Protein AF-A0A9E5BGB2-F1 (afdb_monomer_lite)

Structure (mmCIF, N/CA/C/O backbone):
data_AF-A0A9E5BGB2-F1
#
_entry.id   AF-A0A9E5BGB2-F1
#
loop_
_atom_site.group_PDB
_atom_site.id
_atom_site.type_symbol
_atom_site.label_atom_id
_atom_site.label_alt_id
_atom_site.label_comp_id
_atom_site.label_asym_id
_atom_site.label_entity_id
_atom_site.label_seq_id
_atom_site.pdbx_PDB_ins_code
_atom_site.Cartn_x
_atom_site.Cartn_y
_atom_site.Cartn_z
_atom_site.occupancy
_atom_site.B_iso_or_equiv
_atom_site.auth_seq_id
_atom_site.auth_comp_id
_atom_site.auth_asym_id
_atom_site.auth_atom_id
_atom_site.pdbx_PDB_model_num
ATOM 1 N N . GLY A 1 1 ? 2.678 4.435 -16.774 1.00 80.50 1 GLY A N 1
ATOM 2 C CA . GLY A 1 1 ? 2.303 5.704 -17.443 1.00 80.50 1 GLY A CA 1
ATOM 3 C C . GLY A 1 1 ? 1.380 6.524 -16.553 1.00 80.50 1 GLY A C 1
ATOM 4 O O . GLY A 1 1 ? 1.117 6.090 -15.439 1.00 80.50 1 GLY A O 1
ATOM 5 N N . ILE A 1 2 ? 0.875 7.675 -17.021 1.00 84.94 2 ILE A N 1
ATOM 6 C CA . ILE A 1 2 ? 0.003 8.572 -16.222 1.00 84.94 2 ILE A CA 1
ATOM 7 C C . ILE A 1 2 ? -1.248 7.837 -15.709 1.00 84.94 2 ILE A C 1
ATOM 9 O O . ILE A 1 2 ? -1.564 7.930 -14.529 1.00 84.94 2 ILE A O 1
ATOM 13 N N . PHE A 1 3 ? -1.902 7.029 -16.552 1.00 85.94 3 PHE A N 1
ATOM 14 C CA . PHE A 1 3 ? -3.053 6.212 -16.142 1.00 85.94 3 PHE A CA 1
ATOM 15 C C . PHE A 1 3 ? -2.708 5.192 -15.052 1.00 85.94 3 PHE A C 1
ATOM 17 O O . PHE A 1 3 ? -3.463 5.040 -14.100 1.00 85.94 3 PHE A O 1
ATOM 24 N N . THR A 1 4 ? -1.544 4.542 -15.145 1.00 84.50 4 THR A N 1
ATOM 25 C CA . THR A 1 4 ? -1.053 3.626 -14.104 1.00 84.50 4 THR A CA 1
ATOM 26 C C . THR A 1 4 ? -0.854 4.358 -12.779 1.00 84.50 4 THR A C 1
ATOM 28 O O . THR A 1 4 ? -1.270 3.863 -11.743 1.00 84.50 4 THR A O 1
ATOM 31 N N . ALA A 1 5 ? -0.261 5.555 -12.811 1.00 85.56 5 ALA A N 1
ATOM 32 C CA . ALA A 1 5 ? -0.040 6.354 -11.609 1.00 85.56 5 ALA A CA 1
ATOM 33 C C . ALA A 1 5 ? -1.364 6.800 -10.969 1.00 85.56 5 ALA A C 1
ATOM 35 O O . ALA A 1 5 ? -1.530 6.672 -9.761 1.00 85.56 5 ALA A O 1
ATOM 36 N N . LEU A 1 6 ? -2.328 7.258 -11.774 1.00 88.38 6 LEU A N 1
ATOM 37 C CA . LEU A 1 6 ? -3.664 7.617 -11.288 1.00 88.38 6 LEU A CA 1
ATOM 38 C C . LEU A 1 6 ? -4.396 6.415 -10.682 1.00 88.38 6 LEU A C 1
ATOM 40 O O . LEU A 1 6 ? -5.012 6.551 -9.629 1.00 88.38 6 LEU A O 1
ATOM 44 N N . ALA A 1 7 ? -4.304 5.244 -11.316 1.00 85.94 7 ALA A N 1
ATOM 45 C CA . ALA A 1 7 ? -4.902 4.018 -10.803 1.00 85.94 7 ALA A CA 1
ATOM 46 C C . ALA A 1 7 ? -4.288 3.593 -9.462 1.00 85.94 7 ALA A C 1
ATOM 48 O O . ALA A 1 7 ? -5.032 3.170 -8.581 1.00 85.94 7 ALA A O 1
ATOM 49 N N . ILE A 1 8 ? -2.966 3.741 -9.299 1.00 87.12 8 ILE A N 1
ATOM 50 C CA . ILE A 1 8 ? -2.262 3.489 -8.033 1.00 87.12 8 ILE A CA 1
ATOM 51 C C . ILE A 1 8 ? -2.760 4.441 -6.948 1.00 87.12 8 ILE A C 1
ATOM 53 O O . ILE A 1 8 ? -3.263 4.001 -5.920 1.00 87.12 8 ILE A O 1
ATOM 57 N N . ILE A 1 9 ? -2.734 5.748 -7.215 1.00 87.44 9 ILE A N 1
ATOM 58 C CA . ILE A 1 9 ? -3.204 6.763 -6.261 1.00 87.44 9 ILE A CA 1
ATOM 59 C C . ILE A 1 9 ? -4.652 6.490 -5.825 1.00 87.44 9 ILE A C 1
ATOM 61 O O . ILE A 1 9 ? -4.983 6.626 -4.648 1.00 87.44 9 ILE A O 1
ATOM 65 N N . ALA A 1 10 ? -5.514 6.087 -6.762 1.00 88.88 10 ALA A N 1
ATOM 66 C CA . ALA A 1 10 ? -6.925 5.847 -6.487 1.00 88.88 10 ALA A CA 1
ATOM 67 C C . ALA A 1 10 ? -7.178 4.711 -5.481 1.00 88.88 10 ALA A C 1
ATOM 69 O O . ALA A 1 10 ? -8.152 4.801 -4.736 1.00 88.88 10 ALA A O 1
ATOM 70 N N . HIS A 1 11 ? -6.341 3.667 -5.440 1.00 85.56 11 HIS A N 1
ATOM 71 C CA . HIS A 1 11 ? -6.496 2.575 -4.470 1.00 85.56 11 HIS A CA 1
ATOM 72 C C . HIS A 1 11 ? -5.625 2.727 -3.218 1.00 85.56 11 HIS A C 1
ATOM 74 O O . HIS A 1 11 ? -6.024 2.247 -2.160 1.00 85.56 11 HIS A O 1
ATOM 80 N N . GLU A 1 12 ? -4.507 3.452 -3.300 1.00 87.75 12 GLU A N 1
ATOM 81 C CA . GLU A 1 12 ? -3.637 3.725 -2.149 1.00 87.75 12 GLU A CA 1
ATOM 82 C C . GLU A 1 12 ? -4.283 4.696 -1.146 1.00 87.75 12 GLU A C 1
ATOM 84 O O . GLU A 1 12 ? -4.199 4.480 0.059 1.00 87.75 12 GLU A O 1
ATOM 89 N N . ILE A 1 13 ? -5.012 5.730 -1.601 1.00 88.31 13 ILE A N 1
ATOM 90 C CA . ILE A 1 13 ? -5.667 6.684 -0.679 1.00 88.31 13 ILE A CA 1
ATOM 91 C C . ILE A 1 13 ? -6.674 5.980 0.257 1.00 88.31 13 ILE A C 1
ATOM 93 O O . ILE A 1 13 ? -6.595 6.178 1.472 1.00 88.31 13 ILE A O 1
ATOM 97 N N . PRO A 1 14 ? -7.626 5.162 -0.243 1.00 86.44 14 PRO A N 1
ATOM 98 C CA . PRO A 1 14 ? -8.508 4.387 0.626 1.00 86.44 14 PRO A CA 1
ATOM 99 C C . PRO A 1 14 ? -7.754 3.440 1.564 1.00 86.44 14 PRO A C 1
ATOM 101 O O . PRO A 1 14 ? -8.162 3.294 2.717 1.00 86.44 14 PRO A O 1
ATOM 104 N N . GLN A 1 15 ? -6.672 2.817 1.085 1.00 88.38 15 GLN A N 1
ATOM 105 C CA . GLN A 1 15 ? -5.862 1.882 1.864 1.00 88.38 15 GLN A CA 1
ATOM 106 C C . GLN A 1 15 ? -5.181 2.585 3.044 1.00 88.38 15 GLN A C 1
ATOM 108 O O . GLN A 1 15 ? -5.373 2.173 4.185 1.00 88.38 15 GLN A O 1
ATOM 113 N N . GLU A 1 16 ? -4.501 3.709 2.804 1.00 91.19 16 GLU A N 1
ATOM 114 C CA . GLU A 1 16 ? -3.855 4.490 3.864 1.00 91.19 16 GLU A CA 1
ATOM 115 C C . GLU A 1 16 ? -4.861 5.035 4.890 1.00 91.19 16 GLU A C 1
ATOM 117 O O . GLU A 1 16 ? -4.561 5.105 6.084 1.00 91.19 16 GLU A O 1
ATOM 122 N N . ILE A 1 17 ? -6.071 5.415 4.462 1.00 91.25 17 ILE A N 1
ATOM 123 C CA . ILE A 1 17 ? -7.141 5.820 5.387 1.00 91.25 17 ILE A CA 1
ATOM 124 C C . ILE A 1 17 ? -7.582 4.630 6.252 1.00 91.25 17 ILE A C 1
ATOM 126 O O . ILE A 1 17 ? -7.812 4.795 7.453 1.00 91.25 17 ILE A O 1
ATOM 130 N N . GLY A 1 18 ? -7.690 3.438 5.661 1.00 89.06 18 GLY A N 1
ATOM 131 C CA . GLY A 1 18 ? -7.998 2.197 6.369 1.00 89.06 18 GLY A CA 1
ATOM 132 C C . GLY A 1 18 ? -6.958 1.876 7.440 1.00 89.06 18 GLY A C 1
ATOM 133 O O . GLY A 1 18 ? -7.314 1.735 8.612 1.00 89.06 18 GLY A O 1
ATOM 134 N N . ASP A 1 19 ? -5.680 1.863 7.066 1.00 90.62 19 ASP A N 1
ATOM 135 C CA . ASP A 1 19 ? -4.557 1.588 7.969 1.00 90.62 19 ASP A CA 1
ATOM 136 C C . ASP A 1 19 ? -4.491 2.605 9.116 1.00 90.62 19 ASP A C 1
ATOM 138 O O . ASP A 1 19 ? -4.327 2.247 10.288 1.00 90.62 19 ASP A O 1
ATOM 142 N N . PHE A 1 20 ? -4.727 3.884 8.814 1.00 94.12 20 PHE A N 1
ATOM 143 C CA . PHE A 1 20 ? -4.827 4.927 9.828 1.00 94.12 20 PHE A CA 1
ATOM 144 C C . PHE A 1 20 ? -5.952 4.655 10.841 1.00 94.12 20 PHE A C 1
ATOM 146 O O . PHE A 1 20 ? -5.743 4.783 12.052 1.00 94.12 20 PHE A O 1
ATOM 153 N N . ILE A 1 21 ? -7.137 4.247 10.375 1.00 91.38 21 ILE A N 1
ATOM 154 C CA . ILE A 1 21 ? -8.271 3.893 11.243 1.00 91.38 21 ILE A CA 1
ATOM 155 C C . ILE A 1 21 ? -7.953 2.647 12.082 1.00 91.38 21 ILE A C 1
ATOM 157 O O . ILE A 1 21 ? -8.282 2.617 13.271 1.00 91.38 21 ILE A O 1
ATOM 161 N N . VAL A 1 22 ? -7.287 1.641 11.509 1.00 89.19 22 VAL A N 1
ATOM 162 C CA . VAL A 1 22 ? -6.850 0.437 12.234 1.00 89.19 22 VAL A CA 1
ATOM 163 C C . VAL A 1 22 ? -5.904 0.808 13.378 1.00 89.19 22 VAL A C 1
ATOM 165 O O . VAL A 1 22 ? -6.127 0.384 14.513 1.00 89.19 22 VAL A O 1
ATOM 168 N N . LEU A 1 23 ? -4.909 1.667 13.132 1.00 93.06 23 LEU A N 1
ATOM 169 C CA . LEU A 1 23 ? -3.975 2.129 14.166 1.00 93.06 23 LEU A CA 1
ATOM 170 C C . LEU A 1 23 ? -4.679 2.911 15.285 1.00 93.06 23 LEU A C 1
ATOM 172 O O . LEU A 1 23 ? -4.373 2.721 16.465 1.00 93.06 23 LEU A O 1
ATOM 176 N N . LEU A 1 24 ? -5.653 3.761 14.945 1.00 94.06 24 LEU A N 1
ATOM 177 C CA . LEU A 1 24 ? -6.471 4.451 15.947 1.00 94.06 24 LEU A CA 1
ATOM 178 C C . LEU A 1 24 ? -7.274 3.464 16.807 1.00 94.06 24 LEU A C 1
ATOM 180 O O . LEU A 1 24 ? -7.286 3.595 18.031 1.00 94.06 24 LEU A O 1
ATOM 184 N N . ASN A 1 25 ? -7.896 2.457 16.188 1.00 88.69 25 ASN A N 1
ATOM 185 C CA . ASN A 1 25 ? -8.649 1.416 16.895 1.00 88.69 25 ASN A CA 1
ATOM 186 C C . ASN A 1 25 ? -7.749 0.522 17.762 1.00 88.69 25 ASN A C 1
ATOM 188 O O . ASN A 1 25 ? -8.199 0.013 18.787 1.00 88.69 25 ASN A O 1
ATOM 192 N N . ALA A 1 26 ? -6.472 0.381 17.401 1.00 89.38 26 ALA A N 1
ATOM 193 C CA . ALA A 1 26 ? -5.451 -0.284 18.208 1.00 89.38 26 ALA A CA 1
ATOM 194 C C . ALA A 1 26 ? -4.951 0.564 19.402 1.00 89.38 26 ALA A C 1
ATOM 196 O O . ALA A 1 26 ? -4.088 0.117 20.156 1.00 89.38 26 ALA A O 1
ATOM 197 N N . GLY A 1 27 ? -5.475 1.783 19.596 1.00 93.56 27 GLY A N 1
ATOM 198 C CA 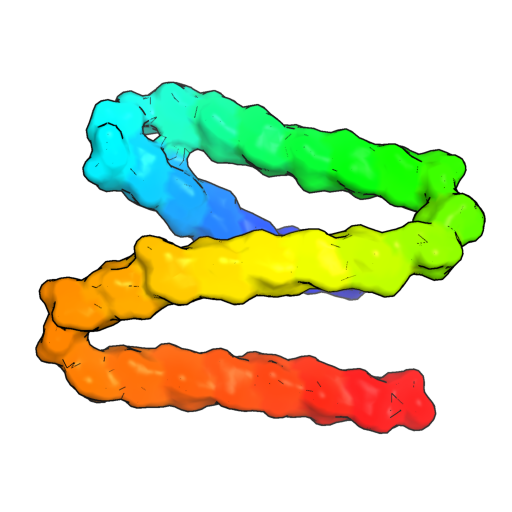. GLY A 1 27 ? -5.165 2.650 20.740 1.00 93.56 27 GLY A CA 1
ATOM 199 C C . GLY A 1 27 ? -4.032 3.654 20.503 1.00 93.56 27 GLY A C 1
ATOM 200 O O . GLY A 1 27 ? -3.551 4.285 21.451 1.00 93.56 27 GLY A O 1
ATOM 201 N N . PHE A 1 28 ? -3.583 3.835 19.258 1.00 95.88 28 PHE A N 1
ATOM 202 C CA . PHE A 1 28 ? -2.566 4.833 18.937 1.00 95.88 28 PHE A CA 1
ATOM 203 C C . PHE A 1 28 ? -3.171 6.243 18.976 1.00 95.88 28 PHE A C 1
ATOM 205 O O . PHE A 1 28 ? -4.324 6.473 18.618 1.00 95.88 28 PHE A O 1
ATOM 212 N N . SER A 1 29 ? -2.372 7.231 19.390 1.00 97.00 29 SER A N 1
ATOM 213 C CA . SER A 1 29 ? -2.768 8.637 19.255 1.00 97.00 29 SER A CA 1
ATOM 214 C C . SER A 1 29 ? -2.731 9.053 17.782 1.00 97.00 29 SER A C 1
ATOM 216 O O . SER A 1 29 ? -1.911 8.539 17.024 1.00 97.00 29 SER A O 1
ATOM 218 N N . ARG A 1 30 ? -3.551 10.035 17.379 1.00 95.50 30 ARG A N 1
ATOM 219 C CA . ARG A 1 30 ? -3.622 10.525 15.983 1.00 95.50 30 ARG A CA 1
ATOM 220 C C . ARG A 1 30 ? -2.251 10.833 15.377 1.00 95.50 30 ARG A C 1
ATOM 222 O O . ARG A 1 30 ? -1.976 10.423 14.259 1.00 95.50 30 ARG A O 1
ATOM 229 N N . ALA A 1 31 ? -1.377 11.492 16.138 1.00 96.75 31 ALA A N 1
ATOM 230 C CA . ALA A 1 31 ? -0.022 11.809 15.691 1.00 96.75 31 ALA A CA 1
ATOM 231 C C . ALA A 1 31 ? 0.837 10.554 15.459 1.00 96.75 31 ALA A C 1
ATOM 233 O O . ALA A 1 31 ? 1.559 10.482 14.470 1.00 96.75 31 ALA A O 1
ATOM 234 N N . ARG A 1 32 ? 0.737 9.545 16.337 1.00 97.00 32 ARG A N 1
ATOM 235 C CA . ARG A 1 32 ? 1.463 8.280 16.164 1.00 97.00 32 ARG A CA 1
ATOM 236 C C . ARG A 1 32 ? 0.906 7.483 14.990 1.00 97.00 32 ARG A C 1
ATOM 238 O O . ARG A 1 32 ? 1.688 6.991 14.194 1.00 97.00 32 ARG A O 1
ATOM 245 N N . ALA A 1 33 ? -0.416 7.397 14.861 1.00 96.31 33 ALA A N 1
ATOM 246 C CA . ALA A 1 33 ? -1.054 6.713 13.743 1.00 96.31 33 ALA A CA 1
ATOM 247 C C . ALA A 1 33 ? -0.657 7.345 12.395 1.00 96.31 33 ALA A C 1
ATOM 249 O O . ALA A 1 33 ? -0.267 6.619 11.491 1.00 96.31 33 ALA A O 1
ATOM 250 N N . LEU A 1 34 ? -0.640 8.683 12.290 1.00 95.00 34 LEU A N 1
ATOM 251 C CA . LEU A 1 34 ? -0.147 9.381 11.094 1.00 95.00 34 LEU A CA 1
ATOM 252 C C . LEU A 1 34 ? 1.333 9.095 10.822 1.00 95.00 34 LEU A C 1
ATOM 254 O O . LEU A 1 34 ? 1.702 8.850 9.679 1.00 95.00 34 LEU A O 1
ATOM 258 N N . LEU A 1 35 ? 2.177 9.112 11.858 1.00 96.31 35 LEU A N 1
ATOM 259 C CA . LEU A 1 35 ? 3.606 8.848 11.709 1.00 96.31 35 LEU A CA 1
ATOM 260 C C . LEU A 1 35 ? 3.866 7.425 11.201 1.00 96.31 35 LEU A C 1
ATOM 262 O O . LEU A 1 35 ? 4.605 7.257 10.240 1.00 96.31 35 LEU A O 1
ATOM 266 N N . TYR A 1 36 ? 3.259 6.410 11.821 1.00 95.06 36 TYR A N 1
ATOM 267 C CA . TYR A 1 36 ? 3.445 5.019 11.402 1.00 95.06 36 TYR A CA 1
ATOM 268 C C . TYR A 1 36 ? 2.867 4.755 10.012 1.00 95.06 36 TYR A C 1
ATOM 270 O O . TYR A 1 36 ? 3.530 4.101 9.210 1.00 95.06 36 TYR A O 1
ATOM 278 N N . ASN A 1 37 ? 1.694 5.314 9.702 1.00 93.69 37 ASN A N 1
ATOM 279 C CA . ASN A 1 37 ? 1.107 5.209 8.369 1.00 93.69 37 ASN A CA 1
ATOM 280 C C . ASN A 1 37 ? 2.002 5.870 7.308 1.00 93.69 37 ASN A C 1
ATOM 282 O O . ASN A 1 37 ? 2.310 5.266 6.290 1.00 93.69 37 ASN A O 1
ATOM 286 N N . GLY A 1 38 ? 2.531 7.064 7.596 1.00 92.81 38 GLY A N 1
ATOM 287 C CA . GLY A 1 38 ? 3.468 7.754 6.709 1.00 92.81 38 GLY A CA 1
ATOM 288 C C . GLY A 1 38 ? 4.798 7.015 6.532 1.00 92.81 38 GLY A C 1
ATOM 289 O O . GLY A 1 38 ? 5.302 6.929 5.417 1.00 92.81 38 GLY A O 1
ATOM 290 N N . ILE A 1 39 ? 5.365 6.435 7.598 1.00 94.50 39 ILE A N 1
ATOM 291 C CA . ILE A 1 39 ? 6.577 5.600 7.499 1.00 94.50 39 ILE A CA 1
ATOM 292 C C . ILE A 1 39 ? 6.312 4.368 6.626 1.00 94.50 39 ILE A C 1
ATOM 294 O O . ILE A 1 39 ? 7.168 4.007 5.819 1.00 94.50 39 ILE A O 1
ATOM 298 N N . SER A 1 40 ? 5.137 3.749 6.763 1.00 91.00 40 SER A N 1
ATOM 299 C CA . SER A 1 40 ? 4.711 2.637 5.911 1.00 91.00 40 SER A CA 1
ATOM 300 C C . SER A 1 40 ? 4.618 3.070 4.445 1.00 91.00 40 SER A C 1
ATOM 302 O O . SER A 1 40 ? 5.267 2.466 3.592 1.00 91.00 40 SER A O 1
ATOM 304 N N . GLY A 1 41 ? 3.930 4.180 4.152 1.00 89.31 41 GLY A N 1
ATOM 305 C CA . GLY A 1 41 ? 3.809 4.721 2.792 1.00 89.31 41 GLY A CA 1
ATOM 306 C C . GLY A 1 41 ? 5.160 5.061 2.147 1.00 89.31 41 GLY A C 1
ATOM 307 O O . GLY A 1 41 ? 5.373 4.822 0.956 1.00 89.31 41 GLY A O 1
ATOM 308 N N . LEU A 1 42 ? 6.146 5.521 2.928 1.00 92.25 42 LEU A N 1
ATOM 309 C CA . LEU A 1 42 ? 7.507 5.751 2.423 1.00 92.25 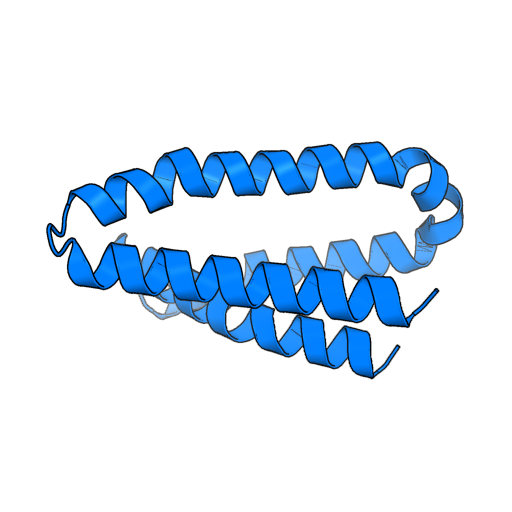42 LEU A CA 1
ATOM 310 C C . LEU A 1 42 ? 8.179 4.471 1.899 1.00 92.25 42 LEU A C 1
ATOM 312 O O . LEU A 1 42 ? 9.016 4.564 0.999 1.00 92.25 42 LEU A O 1
ATOM 316 N N . MET A 1 43 ? 7.807 3.282 2.386 1.00 90.81 43 MET A N 1
ATOM 317 C CA . MET A 1 43 ? 8.336 2.020 1.854 1.00 90.81 43 MET A CA 1
ATOM 318 C C . MET A 1 43 ? 7.897 1.779 0.408 1.00 90.81 43 MET A C 1
ATOM 320 O O . MET A 1 43 ? 8.688 1.256 -0.377 1.00 90.81 43 MET A O 1
ATOM 324 N N . ALA A 1 44 ? 6.697 2.222 0.019 1.00 87.50 44 ALA A N 1
ATOM 325 C CA . ALA A 1 44 ? 6.247 2.165 -1.371 1.00 87.50 44 ALA A CA 1
ATOM 326 C C . ALA A 1 44 ? 7.098 3.078 -2.270 1.00 87.50 44 ALA A C 1
ATOM 328 O O . ALA A 1 44 ? 7.510 2.671 -3.358 1.00 87.50 44 ALA A O 1
ATOM 329 N N . VAL A 1 45 ? 7.449 4.278 -1.791 1.00 89.62 45 VAL A N 1
ATOM 330 C CA . VAL A 1 45 ? 8.352 5.199 -2.504 1.00 89.62 45 VAL A CA 1
ATOM 331 C C . VAL A 1 45 ? 9.742 4.584 -2.663 1.00 89.62 45 VAL A C 1
ATOM 333 O O . VAL A 1 45 ? 10.285 4.572 -3.767 1.00 89.62 45 VAL A O 1
ATOM 336 N N . VAL A 1 46 ? 10.307 4.027 -1.587 1.00 92.81 46 VAL A N 1
ATOM 337 C CA . VAL A 1 46 ? 11.604 3.333 -1.628 1.00 92.81 46 VAL A CA 1
ATOM 338 C C . VAL A 1 46 ? 11.561 2.169 -2.618 1.00 92.81 46 VAL A C 1
ATOM 340 O O . VAL A 1 46 ? 12.450 2.054 -3.462 1.00 92.81 46 VAL A O 1
ATOM 343 N N . GLY A 1 47 ? 10.510 1.346 -2.574 1.00 89.06 47 GLY A N 1
ATOM 344 C CA . GLY A 1 47 ? 10.295 0.249 -3.515 1.00 89.06 47 GLY A CA 1
ATOM 345 C C . GLY A 1 47 ? 10.213 0.722 -4.967 1.00 89.06 47 GLY A C 1
ATOM 346 O O . GLY A 1 47 ? 10.859 0.136 -5.831 1.00 89.06 47 GLY A O 1
ATOM 347 N N . GLY A 1 48 ? 9.497 1.818 -5.234 1.00 87.69 48 GLY A N 1
ATOM 348 C CA . GLY A 1 48 ? 9.388 2.420 -6.564 1.00 87.69 48 GLY A CA 1
ATOM 349 C C . GLY A 1 48 ? 10.717 2.963 -7.094 1.00 87.69 48 GLY A C 1
ATOM 350 O O . GLY A 1 48 ? 11.065 2.724 -8.250 1.00 87.69 48 GLY A O 1
ATOM 351 N N . VAL A 1 49 ? 11.500 3.636 -6.245 1.00 91.56 49 VAL A N 1
ATOM 352 C CA . VAL A 1 49 ? 12.841 4.129 -6.602 1.00 91.56 49 VAL A CA 1
ATOM 353 C C . VAL A 1 49 ? 13.788 2.964 -6.890 1.00 91.56 49 VAL A C 1
ATOM 355 O O . VAL A 1 49 ? 14.483 2.972 -7.905 1.00 91.56 49 VAL A O 1
ATOM 358 N N . LEU A 1 50 ? 13.793 1.931 -6.043 1.00 90.06 50 LEU A N 1
ATOM 359 C CA . LEU A 1 50 ? 14.588 0.725 -6.282 1.00 90.06 50 LEU A CA 1
ATOM 360 C C . LEU A 1 50 ? 14.160 0.028 -7.578 1.00 90.06 50 LEU A C 1
ATOM 362 O O . LEU A 1 50 ? 15.010 -0.314 -8.396 1.00 90.06 50 LEU A O 1
ATOM 366 N N . ALA A 1 51 ? 12.858 -0.129 -7.814 1.00 86.38 51 ALA A N 1
ATOM 367 C CA . ALA A 1 51 ? 12.340 -0.727 -9.039 1.00 86.38 51 ALA A CA 1
ATOM 368 C C . ALA A 1 51 ? 12.757 0.063 -10.288 1.00 86.38 51 ALA A C 1
ATOM 370 O O . ALA A 1 51 ? 13.087 -0.551 -11.297 1.00 86.38 51 ALA A O 1
ATOM 371 N N . TYR A 1 52 ? 12.806 1.397 -10.215 1.00 86.94 52 TYR A N 1
ATOM 372 C CA . TYR A 1 52 ? 13.270 2.244 -11.314 1.00 86.94 52 TYR A CA 1
ATOM 373 C C . TYR A 1 52 ? 14.739 1.977 -11.676 1.00 86.94 52 TYR A C 1
ATOM 375 O O . TYR A 1 52 ? 15.056 1.777 -12.847 1.00 86.94 52 TYR A O 1
ATOM 383 N N . TYR A 1 53 ? 15.636 1.921 -10.687 1.00 88.25 53 TYR A N 1
ATOM 384 C CA . TYR A 1 53 ? 17.066 1.696 -10.938 1.00 88.25 53 TYR A CA 1
ATOM 385 C C . TYR A 1 53 ? 17.412 0.244 -11.284 1.00 88.25 53 TYR A C 1
ATOM 387 O O . TYR A 1 53 ? 18.353 -0.002 -12.035 1.00 88.25 53 TYR A O 1
ATOM 395 N N . PHE A 1 54 ? 16.670 -0.723 -10.743 1.00 86.88 54 PHE A N 1
ATOM 396 C CA . PHE A 1 54 ? 16.946 -2.150 -10.915 1.00 86.88 54 PHE A CA 1
ATOM 397 C C . PHE A 1 54 ? 16.009 -2.836 -11.914 1.00 86.88 54 PHE A C 1
ATOM 399 O O . PHE A 1 54 ? 15.988 -4.064 -11.964 1.00 86.88 54 PHE A O 1
ATOM 406 N N . LEU A 1 55 ? 15.268 -2.078 -12.728 1.00 79.38 55 LEU A N 1
ATOM 407 C CA . LEU A 1 55 ? 14.192 -2.587 -13.585 1.00 79.38 55 LEU A CA 1
ATOM 408 C C . LEU A 1 55 ? 14.625 -3.747 -14.497 1.00 79.38 55 LEU A C 1
ATOM 410 O O . LEU A 1 55 ? 13.914 -4.743 -14.612 1.00 79.38 55 LEU A O 1
ATOM 414 N N . GLU A 1 56 ? 15.815 -3.661 -15.095 1.00 75.81 56 GLU A N 1
ATOM 415 C CA . GLU A 1 56 ? 16.336 -4.712 -15.980 1.00 75.81 56 GLU A CA 1
ATOM 416 C C . GLU A 1 56 ? 16.550 -6.039 -15.240 1.00 75.81 56 GLU A C 1
ATOM 418 O O . GLU A 1 56 ? 16.148 -7.092 -15.734 1.00 75.81 56 GLU A O 1
ATOM 423 N N . ARG A 1 57 ? 17.099 -6.001 -14.017 1.00 74.44 57 ARG A N 1
ATOM 424 C CA . ARG A 1 57 ? 17.235 -7.197 -13.165 1.00 74.44 57 ARG A CA 1
ATOM 425 C C . ARG A 1 57 ? 15.908 -7.611 -12.543 1.00 74.44 57 ARG A C 1
ATOM 427 O O . ARG A 1 57 ? 15.702 -8.796 -12.293 1.00 74.44 57 ARG A O 1
ATOM 434 N N . ALA A 1 58 ? 15.012 -6.649 -12.321 1.00 73.69 58 ALA A N 1
ATOM 435 C CA . ALA A 1 58 ? 13.695 -6.877 -11.752 1.00 73.69 58 ALA A CA 1
ATOM 436 C C . ALA A 1 58 ? 12.887 -7.857 -12.606 1.00 73.69 58 ALA A C 1
ATOM 438 O O . ALA A 1 58 ? 12.153 -8.647 -12.036 1.00 73.69 58 ALA A O 1
ATOM 439 N N . THR A 1 59 ? 13.067 -7.893 -13.932 1.00 79.69 59 THR A N 1
ATOM 440 C CA . THR A 1 59 ? 12.339 -8.823 -14.819 1.00 79.69 59 THR A CA 1
ATOM 441 C C . THR A 1 59 ? 12.527 -10.302 -14.461 1.00 79.69 59 THR A C 1
ATOM 443 O O . THR A 1 59 ? 11.560 -11.060 -14.489 1.00 79.69 59 THR A O 1
ATOM 446 N N . GLN A 1 60 ? 13.731 -10.715 -14.050 1.00 85.06 60 GLN A N 1
ATOM 447 C CA . GLN A 1 60 ? 14.017 -12.103 -13.658 1.00 85.06 60 GLN A CA 1
ATOM 448 C C . GLN A 1 60 ? 13.473 -12.444 -12.266 1.00 85.06 60 GLN A C 1
ATOM 450 O O . GLN A 1 60 ? 13.077 -13.580 -12.009 1.00 85.06 60 GLN A O 1
ATOM 455 N N . VAL A 1 61 ? 13.451 -11.458 -11.365 1.00 85.69 61 VAL A N 1
ATOM 456 C CA . VAL A 1 61 ? 12.954 -11.620 -9.990 1.00 85.69 61 VAL A CA 1
ATOM 457 C C . VAL A 1 61 ? 11.462 -11.306 -9.846 1.00 85.69 61 VAL A C 1
ATOM 459 O O . VAL A 1 61 ? 10.865 -11.660 -8.831 1.00 85.69 61 VAL A O 1
ATOM 462 N N . MET A 1 62 ? 10.839 -10.703 -10.862 1.00 86.69 62 MET A N 1
ATOM 463 C CA . MET A 1 62 ? 9.449 -10.241 -10.853 1.00 86.69 62 MET A CA 1
ATOM 464 C C . MET A 1 62 ? 8.464 -11.338 -10.444 1.00 86.69 62 MET A C 1
ATOM 466 O O . MET A 1 62 ? 7.643 -11.068 -9.569 1.00 86.69 62 MET A O 1
ATOM 470 N N . PRO A 1 63 ? 8.542 -12.580 -10.975 1.00 90.00 63 PRO A N 1
ATOM 471 C CA . PRO A 1 63 ? 7.616 -13.633 -10.566 1.00 90.00 63 PRO A CA 1
ATOM 472 C C . PRO A 1 63 ? 7.696 -13.918 -9.063 1.00 90.00 63 PRO A C 1
ATOM 474 O O . PRO A 1 63 ? 6.671 -14.084 -8.411 1.00 90.00 63 PRO A O 1
ATOM 477 N N . TYR A 1 64 ? 8.900 -13.902 -8.487 1.00 90.31 64 TYR A N 1
ATOM 478 C CA . TYR A 1 64 ? 9.095 -14.123 -7.055 1.00 90.31 64 TYR A CA 1
ATOM 479 C C . TYR A 1 64 ? 8.577 -12.948 -6.221 1.00 90.31 64 TYR A C 1
ATOM 481 O O . TYR A 1 64 ? 7.929 -13.168 -5.201 1.00 90.31 64 TYR A O 1
ATOM 489 N N . LEU A 1 65 ? 8.801 -11.707 -6.668 1.00 88.19 65 LEU A N 1
ATOM 490 C CA . LEU A 1 65 ? 8.259 -10.514 -6.009 1.00 88.19 65 LEU A CA 1
ATOM 491 C C . LEU A 1 65 ? 6.725 -10.517 -6.013 1.00 88.19 65 LEU A C 1
ATOM 493 O O . LEU A 1 65 ? 6.114 -10.234 -4.985 1.00 88.19 65 LEU A O 1
ATOM 497 N N . LEU A 1 66 ? 6.106 -10.899 -7.135 1.00 90.06 66 LEU A N 1
ATOM 498 C CA . LEU A 1 66 ? 4.653 -11.025 -7.252 1.00 90.06 66 LEU A CA 1
ATOM 499 C C . LEU A 1 66 ? 4.098 -12.128 -6.350 1.00 90.06 66 LEU A C 1
ATOM 501 O O . LEU A 1 66 ? 3.064 -11.921 -5.717 1.00 90.06 66 LEU A O 1
ATOM 505 N N . VAL A 1 67 ? 4.783 -13.273 -6.246 1.00 94.31 67 VAL A N 1
ATOM 506 C CA . VAL A 1 67 ? 4.402 -14.350 -5.317 1.00 94.31 67 VAL A CA 1
ATOM 507 C C . VAL A 1 67 ? 4.460 -13.858 -3.873 1.00 94.31 67 VAL A C 1
ATOM 509 O O . VAL A 1 67 ? 3.499 -14.054 -3.131 1.00 94.31 67 VAL A O 1
ATOM 512 N N . ILE A 1 68 ? 5.538 -13.172 -3.480 1.00 93.44 68 ILE A N 1
ATOM 513 C CA . ILE A 1 68 ? 5.682 -12.619 -2.128 1.00 93.44 68 ILE A CA 1
ATOM 514 C C . ILE A 1 68 ? 4.566 -11.606 -1.848 1.00 93.44 68 ILE A C 1
ATOM 516 O O . ILE A 1 68 ? 3.846 -11.762 -0.864 1.00 93.44 68 ILE A O 1
ATOM 520 N N . ALA A 1 69 ? 4.360 -10.622 -2.727 1.00 90.25 69 ALA A N 1
ATOM 521 C CA . ALA A 1 69 ? 3.329 -9.601 -2.551 1.00 90.25 69 ALA A CA 1
ATOM 522 C C . ALA A 1 69 ? 1.920 -10.216 -2.458 1.00 90.25 69 ALA A C 1
ATOM 524 O O . ALA A 1 69 ? 1.170 -9.925 -1.526 1.00 90.25 69 ALA A O 1
ATOM 525 N N . SER A 1 70 ? 1.591 -11.135 -3.371 1.00 92.00 70 SER A N 1
ATOM 526 C CA . SER A 1 70 ? 0.289 -11.813 -3.393 1.00 92.00 70 SER A CA 1
ATOM 527 C C . SER A 1 70 ? 0.067 -12.669 -2.144 1.00 92.00 70 SER A C 1
ATOM 529 O O . SER A 1 70 ? -1.023 -12.661 -1.577 1.00 92.00 70 SER A O 1
ATOM 531 N N . SER A 1 71 ? 1.100 -13.379 -1.676 1.00 95.00 71 SER A N 1
ATOM 532 C CA . SER A 1 71 ? 1.015 -14.204 -0.466 1.00 95.00 71 SER A CA 1
ATOM 533 C C . SER A 1 71 ? 0.773 -13.369 0.794 1.00 95.00 71 SER A C 1
ATOM 535 O O . SER A 1 71 ? -0.051 -13.751 1.624 1.00 95.00 71 SER A O 1
ATOM 537 N N . SER A 1 72 ? 1.405 -12.196 0.899 1.00 89.62 72 SER A N 1
ATOM 538 C CA . SER A 1 72 ? 1.181 -11.250 1.994 1.00 89.62 72 SER A CA 1
ATOM 539 C C . SER A 1 72 ? -0.253 -10.726 1.996 1.00 89.62 72 SER A C 1
ATOM 541 O O . SER A 1 72 ? -0.884 -10.693 3.051 1.00 89.62 72 SER A O 1
ATOM 543 N N . PHE A 1 73 ? -0.813 -10.386 0.828 1.00 88.25 73 PHE A N 1
ATOM 544 C CA . PHE A 1 73 ? -2.212 -9.959 0.739 1.00 88.25 73 PHE A CA 1
ATOM 545 C C . PHE A 1 73 ? -3.194 -11.072 1.108 1.00 88.25 73 PHE A C 1
ATOM 547 O O . PHE A 1 73 ? -4.154 -10.816 1.833 1.00 88.25 73 PHE A O 1
ATOM 554 N N . ILE A 1 74 ? -2.940 -12.311 0.674 1.00 91.06 74 ILE A N 1
ATOM 555 C CA . ILE A 1 74 ? -3.747 -13.468 1.088 1.00 91.06 74 ILE A CA 1
ATOM 556 C C . ILE A 1 74 ? -3.662 -13.660 2.605 1.00 91.06 74 ILE A C 1
ATOM 558 O O . ILE A 1 74 ? -4.692 -13.854 3.249 1.00 91.06 74 ILE A O 1
ATOM 562 N N . TYR A 1 75 ? -2.461 -13.581 3.184 1.00 92.00 75 TYR A N 1
ATOM 563 C CA . TYR A 1 75 ? -2.272 -13.699 4.626 1.00 92.00 75 TYR A CA 1
ATOM 564 C C . TYR A 1 75 ? -3.079 -12.640 5.380 1.00 92.00 75 TYR A C 1
ATOM 566 O O . TYR A 1 75 ? -3.882 -13.012 6.227 1.00 92.00 75 TYR A O 1
ATOM 574 N N . ILE A 1 76 ? -2.951 -11.358 5.019 1.00 85.56 76 ILE A N 1
ATOM 575 C CA . ILE A 1 76 ? -3.701 -10.256 5.646 1.00 85.56 76 ILE A CA 1
ATOM 576 C C . ILE A 1 76 ? -5.214 -10.479 5.510 1.00 85.56 76 ILE A C 1
ATOM 578 O O . ILE A 1 76 ? -5.952 -10.364 6.490 1.00 85.56 76 ILE A O 1
ATOM 582 N N . ALA A 1 77 ? -5.691 -10.863 4.322 1.00 84.44 77 ALA A N 1
ATOM 583 C CA . ALA A 1 77 ? -7.108 -11.133 4.099 1.00 84.44 77 ALA A CA 1
ATOM 584 C C . ALA A 1 77 ? -7.630 -12.262 5.006 1.00 84.44 77 ALA A C 1
ATOM 586 O O . ALA A 1 77 ? -8.710 -12.150 5.588 1.00 84.44 77 ALA A O 1
ATOM 587 N N . VAL A 1 78 ? -6.864 -13.342 5.167 1.00 87.00 78 VAL A N 1
ATOM 588 C CA . VAL A 1 78 ? -7.277 -14.493 5.980 1.00 87.00 78 VAL A CA 1
ATOM 589 C C . VAL A 1 78 ? -7.117 -14.235 7.477 1.00 87.00 78 VAL A C 1
ATOM 591 O O . VAL A 1 78 ? -7.995 -14.615 8.248 1.00 87.00 78 VAL A O 1
ATOM 594 N N . SER A 1 79 ? -6.021 -13.609 7.906 1.00 85.50 79 SER A N 1
ATOM 595 C CA . SER A 1 79 ? -5.715 -13.407 9.325 1.00 85.50 79 SER A CA 1
ATOM 596 C C . SER A 1 79 ? -6.463 -12.232 9.941 1.00 85.50 79 SER A C 1
ATOM 598 O O . SER A 1 79 ? -6.682 -12.235 11.150 1.00 85.50 79 SER A O 1
ATOM 600 N N . ASP A 1 80 ? -6.827 -11.231 9.136 1.00 78.31 80 ASP A N 1
ATOM 601 C CA . ASP A 1 80 ? -7.408 -9.982 9.625 1.00 78.31 80 ASP A CA 1
ATOM 602 C C . ASP A 1 80 ? -8.831 -9.749 9.088 1.00 78.31 80 ASP A C 1
ATOM 604 O O . ASP A 1 80 ? -9.784 -9.663 9.867 1.00 78.31 80 ASP A O 1
ATOM 608 N N . LEU A 1 81 ? -9.027 -9.759 7.764 1.00 74.81 81 LEU A N 1
ATOM 609 C CA . LEU A 1 81 ? -10.322 -9.410 7.158 1.00 74.81 81 LEU A CA 1
ATOM 610 C C . LEU A 1 81 ? -11.425 -10.456 7.426 1.00 74.81 81 LEU A C 1
ATOM 612 O O . LEU A 1 81 ? -12.524 -10.094 7.859 1.00 74.81 81 LEU A O 1
ATOM 616 N N . ILE A 1 82 ? -11.152 -11.753 7.222 1.00 79.69 82 ILE A N 1
ATOM 617 C CA . ILE A 1 82 ? -12.142 -12.832 7.436 1.00 79.69 82 ILE A CA 1
ATOM 618 C C . ILE A 1 82 ? -12.636 -12.893 8.901 1.00 79.69 82 ILE A C 1
ATOM 620 O O . ILE A 1 82 ? -13.857 -12.976 9.110 1.00 79.69 82 ILE A O 1
ATOM 624 N N . PRO A 1 83 ? -11.764 -12.829 9.931 1.00 77.62 83 PRO A N 1
ATOM 625 C CA . PRO A 1 83 ? -12.195 -12.788 11.328 1.00 77.62 83 PRO A CA 1
ATOM 626 C C . PRO A 1 83 ? -13.010 -11.540 11.677 1.00 77.62 83 PRO A C 1
ATOM 628 O O . PRO A 1 83 ? -13.990 -11.635 12.422 1.00 77.62 83 PRO A O 1
ATOM 631 N N . GLN A 1 84 ? -12.642 -10.374 11.134 1.00 70.38 84 GLN A N 1
ATOM 632 C CA . GLN A 1 84 ? -13.377 -9.128 11.363 1.00 70.38 84 GLN A CA 1
ATOM 633 C C . GLN A 1 84 ? -14.798 -9.180 10.781 1.00 70.38 84 GLN A C 1
ATOM 635 O O . GLN A 1 84 ? -15.744 -8.763 11.456 1.00 70.38 84 GLN A O 1
ATOM 640 N N . MET A 1 85 ? -14.978 -9.759 9.588 1.00 68.06 85 MET A N 1
ATOM 641 C CA . MET A 1 85 ? -16.304 -9.964 8.986 1.00 68.06 85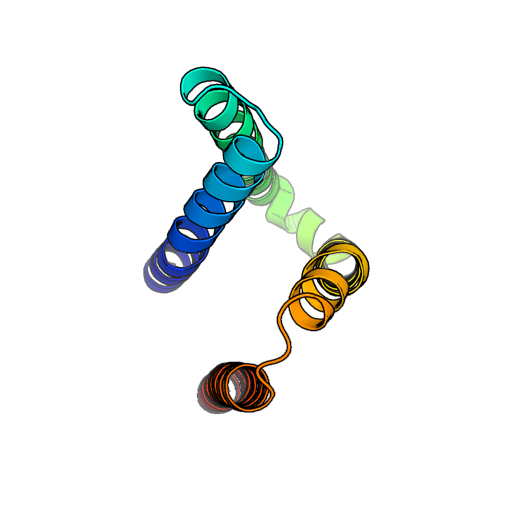 MET A CA 1
ATOM 642 C C . MET A 1 85 ? -17.191 -10.892 9.829 1.00 68.06 85 MET A C 1
ATOM 644 O O . MET A 1 85 ? -18.375 -10.616 10.012 1.00 68.06 85 MET A O 1
ATOM 648 N N . HIS A 1 86 ? -16.626 -11.953 10.415 1.00 68.31 86 HIS A N 1
ATOM 649 C CA . HIS A 1 86 ? -17.379 -12.878 11.273 1.00 68.31 86 HIS A CA 1
ATOM 650 C C . HIS A 1 86 ? -17.882 -12.242 12.578 1.00 68.31 86 HIS A C 1
ATOM 652 O O . HIS A 1 86 ? -18.849 -12.729 13.162 1.00 68.31 86 HIS A O 1
ATOM 658 N N . ARG A 1 87 ? -17.266 -11.147 13.048 1.00 63.47 87 ARG A N 1
ATOM 659 C CA . ARG A 1 87 ? -17.697 -10.447 14.272 1.00 63.47 87 ARG A CA 1
ATOM 660 C C . ARG A 1 87 ? -18.897 -9.514 14.077 1.00 63.47 87 ARG A C 1
ATOM 662 O O . ARG A 1 87 ? -19.486 -9.104 15.076 1.00 63.47 87 ARG A O 1
ATOM 669 N N . ARG A 1 88 ? -19.287 -9.177 12.841 1.00 61.09 88 ARG A N 1
ATOM 670 C CA . ARG A 1 88 ? -20.480 -8.363 12.537 1.00 61.09 88 ARG A CA 1
ATOM 671 C C . ARG A 1 88 ? -21.427 -9.150 11.623 1.00 61.09 88 ARG A C 1
ATOM 673 O O . ARG A 1 88 ? -21.291 -9.067 10.405 1.00 61.09 88 ARG A O 1
ATOM 680 N N . PRO A 1 89 ? -22.384 -9.920 12.170 1.00 55.66 89 PRO A N 1
ATOM 681 C CA . PRO A 1 89 ? -23.214 -10.814 11.377 1.00 55.66 89 PRO A CA 1
ATOM 682 C C . PRO A 1 89 ? -24.292 -10.011 10.641 1.00 55.66 89 PRO A C 1
ATOM 684 O O . PRO A 1 89 ? -25.413 -9.864 11.114 1.00 55.66 89 PRO A O 1
ATOM 687 N N . HIS A 1 90 ? -23.957 -9.480 9.469 1.00 67.69 90 HIS A N 1
ATOM 688 C CA . HIS A 1 90 ? -24.930 -8.976 8.505 1.00 67.69 90 HIS A CA 1
ATOM 689 C C . HIS A 1 90 ? -24.617 -9.604 7.146 1.00 67.69 90 HIS A C 1
ATOM 691 O O . HIS A 1 90 ? -23.909 -9.043 6.315 1.00 67.69 90 HIS A O 1
ATOM 697 N N . TRP A 1 91 ? -25.145 -10.812 6.927 1.00 71.06 91 TRP A N 1
ATOM 698 C CA . TRP A 1 91 ? -24.936 -11.606 5.708 1.00 71.06 91 TRP A CA 1
ATOM 699 C C . TRP A 1 91 ? -25.234 -10.839 4.407 1.00 71.06 91 TRP A C 1
ATOM 701 O O . TRP A 1 91 ? -24.630 -11.118 3.375 1.00 71.06 91 TRP A O 1
ATOM 711 N N . GLN A 1 92 ? -26.129 -9.846 4.454 1.00 78.44 92 GLN A N 1
ATOM 712 C CA . GLN A 1 92 ? -26.449 -8.981 3.315 1.00 78.44 92 GLN A CA 1
ATOM 713 C C . GLN A 1 92 ? -25.281 -8.062 2.912 1.00 78.44 92 GLN A C 1
ATOM 715 O O . GLN A 1 92 ? -25.048 -7.867 1.718 1.00 78.44 92 GLN A O 1
ATOM 720 N N . GLU A 1 93 ? -24.521 -7.534 3.877 1.00 75.56 93 GLU A N 1
ATOM 721 C CA . GLU A 1 93 ? -23.334 -6.705 3.619 1.00 75.56 93 GLU A CA 1
ATOM 722 C C . GLU A 1 93 ? -22.214 -7.544 3.000 1.00 75.56 93 GLU A C 1
ATOM 724 O O . GLU A 1 93 ? -21.595 -7.128 2.022 1.00 75.56 93 GLU A O 1
ATOM 729 N N . SER A 1 94 ? -21.999 -8.759 3.518 1.00 76.38 94 SER A N 1
ATOM 730 C CA . SER A 1 94 ? -21.004 -9.691 2.977 1.00 76.38 94 SER A CA 1
ATOM 731 C C . SER A 1 94 ? -21.317 -10.067 1.530 1.00 76.38 94 SER A C 1
ATOM 733 O O . SER A 1 94 ? -20.419 -10.082 0.693 1.00 76.38 94 SER A O 1
ATOM 735 N N . LEU A 1 95 ? -22.593 -10.304 1.204 1.00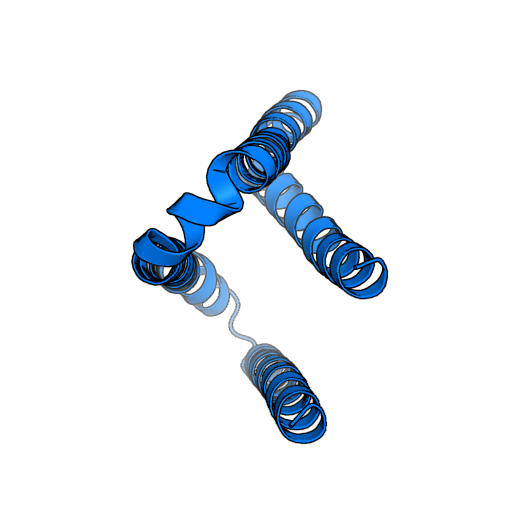 83.12 95 LEU A N 1
ATOM 736 C CA . LEU A 1 95 ? -23.010 -10.603 -0.166 1.00 83.12 95 LEU A CA 1
ATOM 737 C C . LEU A 1 95 ? -22.764 -9.414 -1.109 1.00 83.12 95 LEU A C 1
ATOM 739 O O . LEU A 1 95 ? -22.277 -9.606 -2.222 1.00 83.12 95 LEU A O 1
ATOM 743 N N . ARG A 1 96 ? -23.045 -8.182 -0.656 1.00 84.12 96 ARG A N 1
ATOM 744 C CA . ARG A 1 96 ? -22.731 -6.956 -1.411 1.00 84.12 96 ARG A CA 1
ATOM 745 C C . ARG A 1 96 ? -21.228 -6.783 -1.618 1.00 84.12 96 ARG A C 1
ATOM 747 O O . ARG A 1 96 ? -20.821 -6.451 -2.725 1.00 84.12 96 ARG A O 1
ATOM 754 N N . GLN A 1 97 ? -20.407 -7.038 -0.600 1.00 81.00 97 GLN A N 1
ATOM 755 C CA . GLN A 1 97 ? -18.946 -6.997 -0.720 1.00 81.00 97 GLN A CA 1
ATOM 756 C C . GLN A 1 97 ? -18.426 -8.021 -1.729 1.00 81.00 97 GLN A C 1
ATOM 758 O O . GLN A 1 97 ? -17.650 -7.659 -2.607 1.00 81.00 97 GLN A O 1
ATOM 763 N N . ILE A 1 98 ? -18.884 -9.273 -1.652 1.00 84.38 98 ILE A N 1
ATOM 764 C CA . ILE A 1 98 ? -18.494 -10.323 -2.602 1.00 84.38 98 ILE A CA 1
ATOM 765 C C . ILE A 1 98 ? -18.901 -9.930 -4.025 1.00 84.38 98 ILE A C 1
ATOM 767 O O . ILE A 1 98 ? -18.096 -10.062 -4.944 1.00 84.38 98 ILE A O 1
ATOM 771 N N . ALA A 1 99 ? -20.111 -9.393 -4.211 1.00 88.69 99 ALA A N 1
ATOM 772 C CA . ALA A 1 99 ? -20.566 -8.913 -5.511 1.00 88.69 99 ALA A CA 1
ATOM 773 C C . ALA A 1 99 ? -19.697 -7.759 -6.039 1.00 88.69 99 ALA A C 1
ATOM 775 O O . ALA A 1 99 ? -19.299 -7.784 -7.199 1.00 88.69 99 ALA A O 1
ATOM 776 N N . LEU A 1 100 ? -19.350 -6.777 -5.200 1.00 86.75 100 LEU A N 1
ATOM 777 C CA . LEU A 1 100 ? -18.472 -5.664 -5.579 1.00 86.75 100 LEU A CA 1
ATOM 778 C C . LEU A 1 100 ? -17.056 -6.136 -5.938 1.00 86.75 100 LEU A C 1
ATOM 780 O O . LEU A 1 100 ? -16.504 -5.674 -6.934 1.00 86.75 100 LEU A O 1
ATOM 784 N N . ILE A 1 101 ? -16.492 -7.083 -5.180 1.00 85.88 101 ILE A N 1
ATOM 785 C CA . ILE A 1 101 ? -15.193 -7.700 -5.490 1.00 85.88 101 ILE A CA 1
ATOM 786 C C . ILE A 1 101 ? -15.275 -8.449 -6.824 1.00 85.88 101 ILE A C 1
ATOM 788 O O . ILE A 1 101 ? -14.421 -8.250 -7.684 1.00 85.88 101 ILE A O 1
ATOM 792 N N . ALA A 1 102 ? -16.316 -9.260 -7.035 1.00 90.38 102 ALA A N 1
ATOM 793 C CA . ALA A 1 102 ? -16.517 -10.002 -8.278 1.00 90.38 102 ALA A CA 1
ATOM 794 C C . ALA A 1 102 ? -16.670 -9.071 -9.491 1.00 90.38 102 ALA A C 1
ATOM 796 O O . ALA A 1 102 ? -16.087 -9.336 -10.540 1.00 90.38 102 ALA A O 1
ATOM 797 N N . ILE A 1 103 ? -17.394 -7.956 -9.341 1.00 92.50 103 ILE A N 1
ATOM 798 C CA . ILE A 1 103 ? -17.500 -6.912 -10.369 1.00 92.50 103 ILE A CA 1
ATOM 799 C C . ILE A 1 1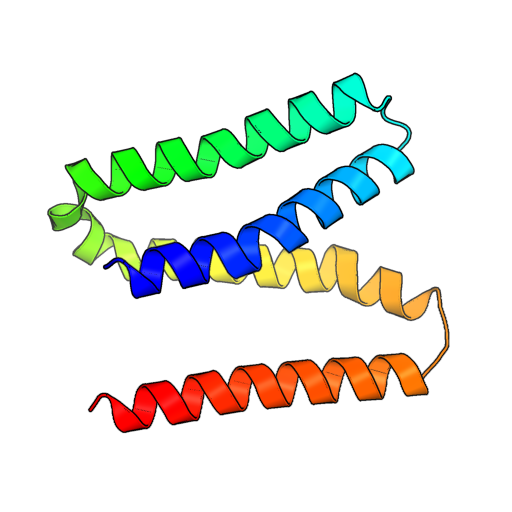03 ? -16.127 -6.294 -10.643 1.00 92.50 103 ILE A C 1
ATOM 801 O O . ILE A 1 103 ? -15.738 -6.191 -11.802 1.00 92.50 103 ILE A O 1
ATOM 805 N N . GLY A 1 104 ? -15.376 -5.918 -9.604 1.00 85.94 104 GLY A N 1
ATOM 806 C CA . GLY A 1 104 ? -14.034 -5.349 -9.752 1.00 85.94 104 GLY A CA 1
ATOM 807 C C . GLY A 1 104 ? -13.082 -6.287 -10.498 1.00 85.94 104 GLY A C 1
ATOM 808 O O . GLY A 1 104 ? -12.437 -5.873 -11.459 1.00 85.94 104 GLY A O 1
ATOM 809 N N . VAL A 1 105 ? -13.058 -7.569 -10.121 1.00 87.88 105 VAL A N 1
ATOM 810 C CA . VAL A 1 105 ? -12.277 -8.607 -10.812 1.00 87.88 105 VAL A CA 1
ATOM 811 C C . VAL A 1 105 ? -12.741 -8.766 -12.262 1.00 87.88 105 VAL A C 1
ATOM 813 O O . VAL A 1 105 ? -11.910 -8.794 -13.165 1.00 87.88 105 VAL A O 1
ATOM 816 N N . GLY A 1 106 ? -14.054 -8.808 -12.507 1.00 89.38 106 GLY A N 1
ATOM 817 C CA . GLY A 1 106 ? -14.618 -8.904 -13.855 1.00 89.38 106 GLY A CA 1
ATOM 818 C C . GLY A 1 106 ? -14.225 -7.730 -14.754 1.00 89.38 106 GLY A C 1
ATOM 819 O O . GLY A 1 106 ? -13.862 -7.943 -15.907 1.00 89.38 106 GLY A O 1
ATOM 820 N N . ILE A 1 107 ? -14.221 -6.503 -14.222 1.00 87.75 107 ILE A N 1
ATOM 821 C CA . ILE A 1 107 ? -13.749 -5.313 -14.943 1.00 87.75 107 ILE A CA 1
ATOM 822 C C . ILE A 1 107 ? -12.268 -5.459 -15.307 1.00 87.75 107 ILE A C 1
ATOM 824 O O . ILE A 1 107 ? -11.902 -5.199 -16.450 1.00 87.75 107 ILE A O 1
ATOM 828 N N . VAL A 1 108 ? -11.419 -5.898 -14.373 1.00 84.00 108 VAL A N 1
ATOM 829 C CA . VAL A 1 108 ? -9.982 -6.094 -14.637 1.00 84.00 108 VAL A CA 1
ATOM 830 C C . VAL A 1 108 ? -9.760 -7.137 -15.732 1.00 84.00 108 VAL A C 1
ATOM 832 O O . VAL A 1 108 ? -8.965 -6.898 -16.640 1.00 84.00 108 VAL A O 1
ATOM 835 N N . VAL A 1 109 ? -10.482 -8.260 -15.689 1.00 87.25 109 VAL A N 1
ATOM 836 C CA . VAL A 1 109 ? -10.399 -9.302 -16.724 1.00 87.25 109 VAL A CA 1
ATOM 837 C C . VAL A 1 109 ? -10.836 -8.753 -18.083 1.00 87.25 109 VAL A C 1
ATOM 839 O O . VAL A 1 109 ? -10.080 -8.871 -19.042 1.00 87.25 109 VAL A O 1
ATOM 842 N N . LEU A 1 110 ? -11.990 -8.080 -18.161 1.00 88.56 110 LEU A N 1
ATOM 843 C CA . LEU A 1 110 ? -12.494 -7.490 -19.409 1.00 88.56 110 LEU A CA 1
ATOM 844 C C . LEU A 1 110 ? -11.536 -6.452 -20.004 1.00 88.56 110 LEU A C 1
ATOM 846 O O . LEU A 1 110 ? -11.314 -6.439 -21.212 1.00 88.56 110 LEU A O 1
ATOM 850 N N . LEU A 1 111 ? -10.960 -5.585 -19.168 1.00 82.19 111 LEU A N 1
ATOM 851 C CA . LEU A 1 111 ? -9.986 -4.585 -19.609 1.00 82.19 111 LEU A CA 1
ATOM 852 C C . LEU A 1 111 ? -8.667 -5.218 -20.057 1.00 82.19 111 LEU A C 1
ATOM 854 O O . LEU A 1 111 ? -8.010 -4.677 -20.943 1.00 82.19 111 LEU A O 1
ATOM 858 N N . THR A 1 112 ? -8.268 -6.340 -19.460 1.00 79.62 112 THR A N 1
ATOM 859 C CA . THR A 1 112 ? -7.052 -7.060 -19.862 1.00 79.62 112 THR A CA 1
ATOM 860 C C . THR A 1 112 ? -7.251 -7.732 -21.220 1.00 79.62 112 THR A C 1
ATOM 862 O O . THR A 1 112 ? -6.391 -7.606 -22.084 1.00 79.62 112 THR A O 1
ATOM 865 N N . ASP A 1 113 ? -8.412 -8.350 -21.444 1.00 71.19 113 ASP A N 1
ATOM 866 C CA . ASP A 1 113 ? -8.754 -9.030 -22.702 1.00 71.19 113 ASP A CA 1
ATOM 867 C C . ASP A 1 113 ? -8.881 -8.051 -23.888 1.00 71.19 113 ASP A C 1
ATOM 869 O O . ASP A 1 113 ? -8.597 -8.405 -25.025 1.00 71.19 113 ASP A O 1
ATOM 873 N N . HIS A 1 114 ? -9.256 -6.790 -23.631 1.00 64.44 114 HIS A N 1
ATOM 874 C CA . HIS A 1 114 ? -9.364 -5.740 -24.658 1.00 64.44 114 HIS A CA 1
ATOM 875 C C . HIS A 1 114 ? -8.030 -5.078 -25.055 1.00 64.44 114 HIS A C 1
ATOM 877 O O . HIS A 1 114 ? -8.004 -4.310 -26.014 1.00 64.44 114 HI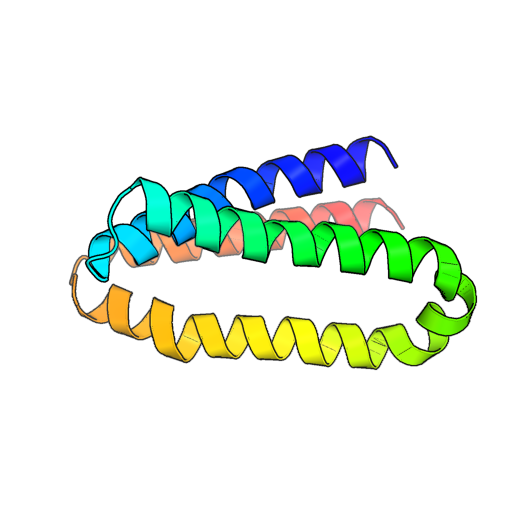S A O 1
ATOM 883 N N . ASN A 1 115 ? -6.948 -5.302 -24.299 1.00 53.47 115 ASN A N 1
ATOM 884 C CA . ASN A 1 115 ? -5.615 -4.740 -24.574 1.00 53.47 115 ASN A CA 1
ATOM 885 C C . ASN A 1 115 ? -4.671 -5.741 -25.276 1.00 53.47 115 ASN A C 1
ATOM 887 O O . ASN A 1 115 ? -3.474 -5.464 -25.390 1.00 53.47 115 ASN A O 1
ATOM 891 N N . HIS A 1 116 ? -5.205 -6.879 -25.734 1.00 44.47 116 HIS A N 1
ATOM 892 C CA . HIS A 1 116 ? -4.528 -7.845 -26.600 1.00 44.47 116 HIS A CA 1
ATOM 893 C C . HIS A 1 116 ? -4.919 -7.662 -28.069 1.00 44.47 116 HIS A C 1
ATOM 895 O O . HIS A 1 116 ? -6.115 -7.424 -28.347 1.00 44.47 116 HIS A O 1
#

Sequence (116 aa):
GIFTALAIIAHEIPQEIGDFIVLLNAGFSRARALLYNGISGLMAVVGGVLAYYFLERATQVMPYLLVIASSSFIYIAVSDLIPQMHRRPHWQESLRQIALIAIGVGIVVLLTDHNH

Foldseek 3Di:
DVVVVVVCVVVVVVVLVVQLVVCVVVVDDNVVSVVVSVVVVVVVVVVVVCCVVCVVVCVVCVVVVCVVVVVVVVCCCVVPVVVVCVVDPDVVVVVVVVVVVVVVVVVVVVVVVVVD

pLDDT: mean 85.29, std 9.42, range [44.47, 97.0]

Secondary structure (DSSP, 8-state):
-HHHHHHHHHHHHHHHHHHHHHHHHTT--HHHHHHHHHHHHHHHHHHHHHHHHTHHHHHHHHHHHHHHHHHHHHHHIIIIIHHHHHTS--HHHHHHHHHHHHHHHHHHHHHHHTT-

Radius of gyration: 17.27 Å; chains: 1; bounding box: 44×26×47 Å